Protein AF-A0A132MLP4-F1 (afdb_monomer)

Sequence (62 aa):
MVVRNDMDRFRLVMDVLDRVPGLAARTAQLRQLMTDQRTRHSRYIVEHGEDLP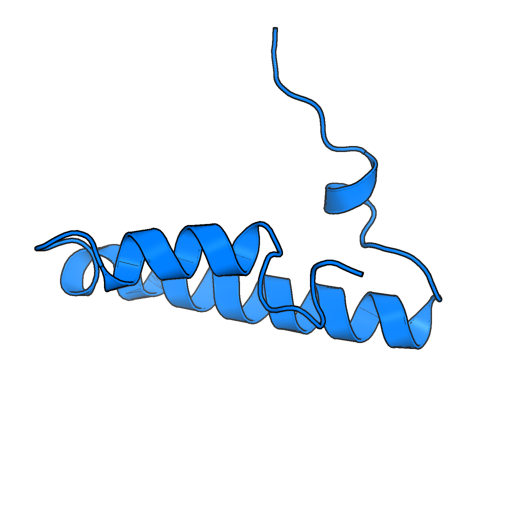EVRTWSWPR

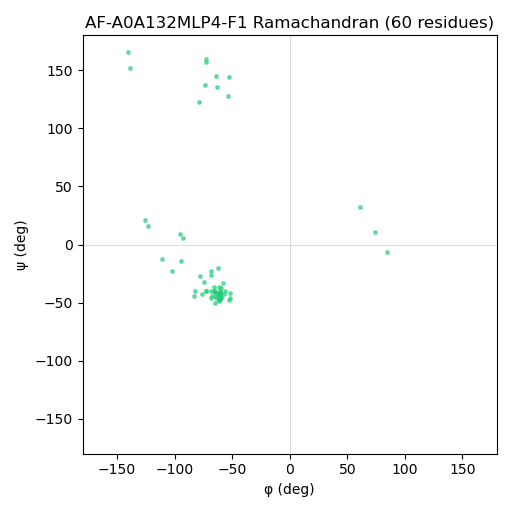InterPro domains:
  IPR009014 Transketolase C-terminal/Pyruvate-ferredoxin oxidoreductase domain II [G3DSA:3.40.50.920] (1-62)
  IPR018969 Xylulose 5-phosphate/Fructose 6-phosphate phosphoketolase, C-terminal [PF09363] (1-60)

pLDDT: mean 95.63, std 4.27, range [72.0, 98.5]

Solvent-accessible surface area (backbone atoms only — not comparable to full-atom values): 3743 Å² total; per-residue (Å²): 121,42,67,88,67,69,62,28,75,41,49,55,50,42,53,49,36,71,66,42,88,78,35,46,86,75,36,55,69,59,46,49,51,32,53,51,51,48,50,51,38,55,50,40,31,73,76,71,75,42,76,43,66,80,68,71,74,58,75,83,85,132

Structure (mmCIF, N/CA/C/O backbone):
data_AF-A0A132MLP4-F1
#
_entry.id   AF-A0A132MLP4-F1
#
loop_
_atom_site.group_PDB
_atom_site.id
_atom_site.type_symbol
_atom_site.label_atom_id
_atom_site.label_alt_id
_atom_site.label_comp_id
_atom_site.label_asym_id
_atom_site.label_entity_id
_atom_site.label_seq_id
_atom_site.pdbx_PDB_ins_code
_atom_site.Cartn_x
_atom_site.Cartn_y
_atom_site.Cartn_z
_atom_site.occupancy
_atom_site.B_iso_or_equiv
_atom_site.auth_seq_id
_atom_site.auth_comp_id
_atom_site.auth_asym_id
_atom_site.auth_atom_id
_atom_site.pdbx_PDB_model_num
ATOM 1 N N . MET A 1 1 ? 8.008 6.940 -8.905 1.00 72.00 1 MET A N 1
ATOM 2 C CA . MET A 1 1 ? 8.747 7.553 -7.768 1.00 72.00 1 MET A CA 1
ATOM 3 C C . MET A 1 1 ? 8.013 7.512 -6.418 1.00 72.00 1 MET A C 1
ATOM 5 O O . MET A 1 1 ? 8.663 7.750 -5.410 1.00 72.00 1 MET A O 1
ATOM 9 N N . VAL A 1 2 ? 6.713 7.199 -6.330 1.00 87.50 2 VAL A N 1
ATOM 10 C CA . VAL A 1 2 ? 5.958 7.305 -5.055 1.00 87.50 2 VAL A CA 1
ATOM 11 C C . VAL A 1 2 ? 6.264 6.210 -4.023 1.00 87.50 2 VAL A C 1
ATOM 13 O O . VAL A 1 2 ? 6.291 6.505 -2.835 1.00 87.50 2 VAL A O 1
ATOM 16 N N . VAL A 1 3 ? 6.588 4.984 -4.457 1.00 87.88 3 VAL A N 1
ATOM 17 C CA . VAL A 1 3 ? 6.901 3.853 -3.555 1.00 87.88 3 VAL A CA 1
ATOM 18 C C . VAL A 1 3 ? 8.114 4.153 -2.666 1.00 87.88 3 VAL A C 1
ATOM 20 O O . VAL A 1 3 ? 8.051 3.984 -1.450 1.00 87.88 3 VAL A O 1
ATOM 23 N N . ARG A 1 4 ? 9.201 4.671 -3.262 1.00 89.38 4 ARG A N 1
ATOM 24 C CA . ARG A 1 4 ? 10.439 5.037 -2.542 1.00 89.38 4 ARG A CA 1
ATOM 25 C C . ARG A 1 4 ? 10.263 6.235 -1.609 1.00 89.38 4 ARG A C 1
ATOM 27 O O . ARG A 1 4 ? 11.042 6.381 -0.680 1.00 89.38 4 ARG A O 1
ATOM 34 N N . ASN A 1 5 ? 9.263 7.071 -1.874 1.00 93.62 5 ASN A N 1
ATOM 35 C CA . ASN A 1 5 ? 8.942 8.235 -1.054 1.00 93.62 5 ASN A CA 1
ATOM 36 C C . ASN A 1 5 ? 7.851 7.944 -0.019 1.00 93.62 5 ASN A C 1
ATOM 38 O O . ASN A 1 5 ? 7.360 8.876 0.600 1.00 93.62 5 ASN A O 1
ATOM 42 N N . ASP A 1 6 ? 7.458 6.679 0.162 1.00 92.19 6 ASP A N 1
ATOM 43 C CA . ASP A 1 6 ? 6.453 6.297 1.158 1.00 92.19 6 ASP A CA 1
ATOM 44 C C . ASP A 1 6 ? 5.075 6.952 0.921 1.00 92.19 6 ASP A C 1
ATOM 46 O O . ASP A 1 6 ? 4.330 7.237 1.850 1.00 92.19 6 ASP A O 1
ATOM 50 N N . MET A 1 7 ? 4.725 7.190 -0.348 1.00 95.62 7 MET A N 1
ATOM 51 C CA . MET A 1 7 ? 3.465 7.832 -0.763 1.00 95.62 7 MET A CA 1
ATOM 52 C C . MET A 1 7 ? 2.642 6.961 -1.721 1.00 95.62 7 MET A C 1
ATOM 54 O O . MET A 1 7 ? 1.767 7.454 -2.432 1.00 95.62 7 MET A O 1
ATOM 58 N N . ASP A 1 8 ? 2.947 5.669 -1.819 1.00 95.69 8 ASP A N 1
ATOM 59 C CA . ASP A 1 8 ? 2.149 4.762 -2.638 1.00 95.69 8 ASP A CA 1
ATOM 60 C C . ASP A 1 8 ? 0.784 4.458 -1.998 1.00 95.69 8 ASP A C 1
ATOM 62 O O . ASP A 1 8 ? 0.575 4.614 -0.794 1.00 95.69 8 ASP A O 1
ATOM 66 N N . ARG A 1 9 ? -0.167 4.002 -2.819 1.00 96.44 9 ARG A N 1
ATOM 67 C CA . ARG A 1 9 ? -1.551 3.758 -2.386 1.00 96.44 9 ARG A CA 1
ATOM 68 C C . ARG A 1 9 ? -1.663 2.761 -1.228 1.00 96.44 9 ARG A C 1
ATOM 70 O O . ARG A 1 9 ? -2.550 2.916 -0.398 1.00 96.44 9 ARG A O 1
ATOM 77 N N . PHE A 1 10 ? -0.779 1.765 -1.148 1.00 97.69 10 PHE A N 1
ATOM 78 C CA . PHE A 1 10 ? -0.818 0.776 -0.071 1.00 97.69 10 PHE A CA 1
ATOM 79 C C . PHE A 1 10 ? -0.349 1.404 1.239 1.00 97.69 10 PHE A C 1
ATOM 81 O O . PHE A 1 10 ? -0.963 1.189 2.284 1.00 97.69 10 PHE A O 1
ATOM 88 N N . ARG A 1 11 ? 0.691 2.245 1.174 1.00 97.69 11 ARG A N 1
ATOM 89 C CA . ARG A 1 11 ? 1.141 3.044 2.315 1.00 97.69 11 ARG A CA 1
ATOM 90 C C . ARG A 1 11 ? 0.057 3.983 2.829 1.00 97.69 11 ARG A C 1
ATOM 92 O O . ARG A 1 11 ? -0.201 3.986 4.027 1.00 97.69 11 ARG A O 1
ATOM 99 N N . LEU A 1 12 ? -0.624 4.703 1.940 1.00 97.88 12 LEU A N 1
ATOM 100 C CA . LEU A 1 12 ? -1.713 5.601 2.335 1.00 97.88 12 LEU A CA 1
ATOM 101 C C . LEU A 1 12 ? -2.857 4.856 3.043 1.00 97.88 12 LEU A C 1
ATOM 103 O O . LEU A 1 12 ? -3.398 5.367 4.020 1.00 97.88 12 LEU A O 1
ATOM 107 N N . VAL A 1 13 ? -3.193 3.633 2.614 1.00 98.19 13 VAL A N 1
ATOM 108 C CA . VAL A 1 13 ? -4.176 2.800 3.328 1.00 98.19 13 VAL A CA 1
ATOM 109 C C . VAL A 1 13 ? -3.667 2.425 4.719 1.00 98.19 13 VAL A C 1
ATOM 111 O O . VAL A 1 13 ? -4.385 2.645 5.690 1.00 98.19 13 VAL A O 1
ATOM 114 N N . MET A 1 14 ? -2.441 1.902 4.845 1.00 98.12 14 MET A N 1
ATOM 115 C CA . MET A 1 14 ? -1.868 1.539 6.153 1.00 98.12 14 MET A CA 1
ATOM 116 C C . MET A 1 14 ? -1.857 2.723 7.124 1.00 98.12 14 MET A C 1
ATOM 118 O O . MET A 1 14 ? -2.206 2.574 8.290 1.00 98.12 14 MET A O 1
ATOM 122 N N . ASP A 1 15 ? -1.537 3.909 6.621 1.00 97.94 15 ASP A N 1
ATOM 123 C CA . ASP A 1 15 ? -1.540 5.151 7.378 1.00 97.94 15 ASP A CA 1
ATOM 124 C C . ASP A 1 15 ? -2.929 5.523 7.922 1.00 97.94 15 ASP A C 1
ATOM 126 O O . ASP A 1 15 ? -3.034 6.013 9.046 1.00 97.94 15 ASP A O 1
ATOM 130 N N . VAL A 1 16 ? -4.002 5.261 7.170 1.00 98.19 16 VAL A N 1
ATOM 131 C CA . VAL A 1 16 ? -5.382 5.419 7.661 1.00 98.19 16 VAL A CA 1
ATOM 132 C C . VAL A 1 16 ? -5.694 4.384 8.742 1.00 98.19 16 VAL A C 1
ATOM 134 O O . VAL A 1 16 ? -6.235 4.742 9.789 1.00 98.19 16 VAL A O 1
ATOM 137 N N . LEU A 1 17 ? -5.337 3.114 8.520 1.00 97.75 17 LEU A N 1
ATOM 138 C CA . LEU A 1 17 ? -5.607 2.036 9.480 1.00 97.75 17 LEU A CA 1
ATOM 139 C C . LEU A 1 17 ? -4.918 2.275 10.827 1.00 97.75 17 LEU A C 1
ATOM 141 O O . LEU A 1 17 ? -5.522 2.045 11.874 1.00 97.75 17 LEU A O 1
ATOM 145 N N . ASP A 1 18 ? -3.677 2.759 10.790 1.00 96.69 18 ASP A N 1
ATOM 146 C CA . ASP A 1 18 ? -2.855 2.974 11.979 1.00 96.69 18 ASP A CA 1
ATOM 147 C C . ASP A 1 18 ? -3.257 4.254 12.741 1.00 96.69 18 ASP A C 1
ATOM 149 O O . ASP A 1 18 ? -3.058 4.329 13.954 1.00 96.69 18 ASP A O 1
ATOM 153 N N . ARG A 1 19 ? -3.830 5.266 12.067 1.00 97.12 19 ARG A N 1
ATOM 154 C CA . ARG A 1 19 ? -4.098 6.590 12.669 1.00 97.12 19 ARG A CA 1
ATOM 155 C C . ARG A 1 19 ? -5.548 6.841 13.065 1.00 97.12 19 ARG A C 1
ATOM 157 O O . ARG A 1 19 ? -5.786 7.691 13.920 1.00 97.12 19 ARG A O 1
ATOM 164 N N . VAL A 1 20 ? -6.522 6.147 12.476 1.00 97.69 20 VAL A N 1
ATOM 165 C CA . VAL A 1 20 ? -7.929 6.319 12.866 1.00 97.69 20 VAL A CA 1
ATOM 166 C C . VAL A 1 20 ? -8.205 5.541 14.161 1.00 97.69 20 VAL A C 1
ATOM 168 O O . VAL A 1 20 ? -8.027 4.316 14.188 1.00 97.69 20 VAL A O 1
ATOM 171 N N . PRO A 1 21 ? -8.682 6.205 15.233 1.00 96.88 21 PRO A N 1
ATOM 172 C CA . PRO A 1 21 ? -8.968 5.542 16.499 1.00 96.88 21 PRO A CA 1
ATOM 173 C C . PRO A 1 21 ? -9.909 4.344 16.333 1.00 96.88 21 PRO A C 1
ATOM 175 O O . PRO A 1 21 ? -10.987 4.446 15.751 1.00 96.88 21 PRO A O 1
ATOM 178 N N . GLY A 1 22 ? -9.492 3.190 16.855 1.00 94.44 22 GLY A N 1
ATOM 179 C CA . GLY A 1 22 ? -10.278 1.955 16.831 1.00 94.44 22 GLY A CA 1
ATOM 180 C C . GLY A 1 22 ? -10.162 1.107 15.558 1.00 94.44 22 GLY A C 1
ATOM 181 O O . GLY A 1 22 ? -10.672 -0.016 15.566 1.00 94.44 22 GLY A O 1
ATOM 182 N N . LEU A 1 23 ? -9.479 1.566 14.497 1.00 96.00 23 LEU A N 1
ATOM 183 C CA . LEU A 1 23 ? -9.304 0.762 13.277 1.00 96.00 23 LEU A CA 1
ATOM 184 C C . LEU A 1 23 ? -8.160 -0.245 13.366 1.00 96.00 23 LEU A C 1
ATOM 186 O O . LEU A 1 23 ? -8.347 -1.382 12.931 1.00 96.00 23 LEU A O 1
ATOM 190 N N . ALA A 1 24 ? -7.021 0.117 13.959 1.00 92.62 24 ALA A N 1
ATOM 191 C CA . ALA A 1 24 ? -5.839 -0.748 14.004 1.00 92.62 24 ALA A CA 1
ATOM 192 C C . ALA A 1 24 ? -6.147 -2.161 14.546 1.00 92.62 24 ALA A C 1
ATOM 194 O O . ALA A 1 24 ? -5.805 -3.164 13.923 1.00 92.62 24 ALA A O 1
ATOM 195 N N . ALA A 1 25 ? -6.895 -2.252 15.653 1.00 91.62 25 ALA A N 1
ATOM 196 C CA . ALA A 1 25 ? -7.268 -3.531 16.267 1.00 91.62 25 ALA A CA 1
ATOM 197 C C . ALA A 1 25 ? -8.257 -4.361 15.426 1.00 91.62 25 ALA A C 1
ATOM 199 O O . ALA A 1 25 ? -8.300 -5.582 15.543 1.00 91.62 25 ALA A O 1
ATOM 200 N N . ARG A 1 26 ? -9.062 -3.712 14.576 1.00 95.06 26 ARG A N 1
ATOM 201 C CA . ARG A 1 26 ? -10.118 -4.360 13.778 1.00 95.06 26 ARG A CA 1
ATOM 202 C C . ARG A 1 26 ? -9.661 -4.748 12.373 1.00 95.06 26 ARG A C 1
ATOM 204 O O . ARG A 1 26 ? -10.356 -5.496 11.696 1.00 95.06 26 ARG A O 1
ATOM 211 N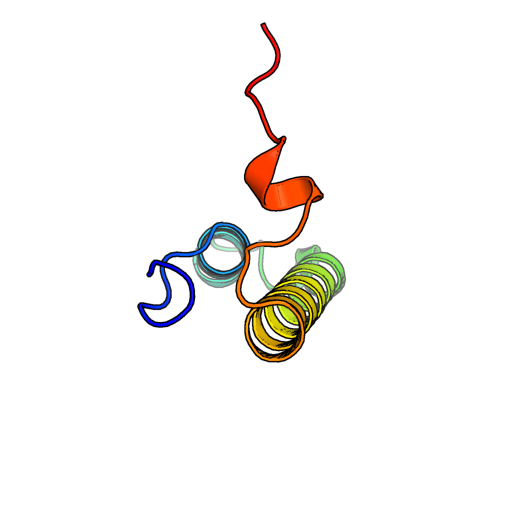 N . THR A 1 27 ? -8.520 -4.231 11.921 1.00 96.81 27 THR A N 1
ATOM 212 C CA . THR A 1 27 ? -8.095 -4.293 10.511 1.00 96.81 27 THR A CA 1
ATOM 213 C C . THR A 1 27 ? -6.708 -4.907 10.319 1.00 96.81 27 THR A C 1
ATOM 215 O O . THR A 1 27 ? -6.098 -4.739 9.265 1.00 96.81 27 THR A O 1
ATOM 218 N N . ALA A 1 28 ? -6.221 -5.682 11.295 1.00 96.19 28 ALA A N 1
ATOM 219 C CA . ALA A 1 28 ? -4.901 -6.318 11.246 1.00 96.19 28 ALA A CA 1
ATOM 220 C C . ALA A 1 28 ? -4.659 -7.122 9.952 1.00 96.19 28 ALA A C 1
ATOM 222 O O . ALA A 1 28 ? -3.599 -7.004 9.339 1.00 96.19 28 ALA A O 1
ATOM 223 N N . GLN A 1 29 ? -5.661 -7.876 9.485 1.00 98.00 29 GLN A N 1
ATOM 224 C CA . GLN A 1 29 ? -5.567 -8.642 8.234 1.00 98.00 29 GLN A CA 1
ATOM 225 C C . GLN A 1 29 ? -5.427 -7.738 7.003 1.00 98.00 29 GLN A C 1
ATOM 227 O O . GLN A 1 29 ? -4.608 -8.004 6.126 1.00 98.00 29 GLN A O 1
ATOM 232 N N . LEU A 1 30 ? -6.184 -6.638 6.947 1.00 98.19 30 LEU A N 1
ATOM 233 C CA . LEU A 1 30 ? -6.083 -5.677 5.850 1.00 98.19 30 LEU A CA 1
ATOM 234 C C . LEU A 1 30 ? -4.718 -4.979 5.854 1.00 98.19 30 LEU A C 1
ATOM 236 O O . LEU A 1 30 ? -4.111 -4.805 4.800 1.00 98.19 30 LEU A O 1
ATOM 240 N N . ARG A 1 31 ? -4.201 -4.623 7.034 1.00 98.06 31 ARG A N 1
ATOM 241 C CA . ARG A 1 31 ? -2.864 -4.038 7.181 1.00 98.06 31 ARG A CA 1
ATOM 242 C C . ARG A 1 31 ? -1.769 -4.983 6.678 1.00 98.06 31 ARG A C 1
ATOM 244 O O . ARG A 1 31 ? -0.858 -4.541 5.976 1.00 98.06 31 ARG A O 1
ATOM 251 N N . GLN A 1 32 ? -1.875 -6.274 7.000 1.00 98.25 32 GLN A N 1
ATOM 252 C CA . GLN A 1 32 ? -0.967 -7.297 6.482 1.00 98.25 32 GLN A CA 1
ATOM 253 C C . GLN A 1 32 ? -1.051 -7.379 4.953 1.00 98.25 32 GLN A C 1
ATOM 255 O O . GLN A 1 32 ? -0.030 -7.258 4.283 1.00 98.25 32 GLN A O 1
ATOM 260 N N . LEU A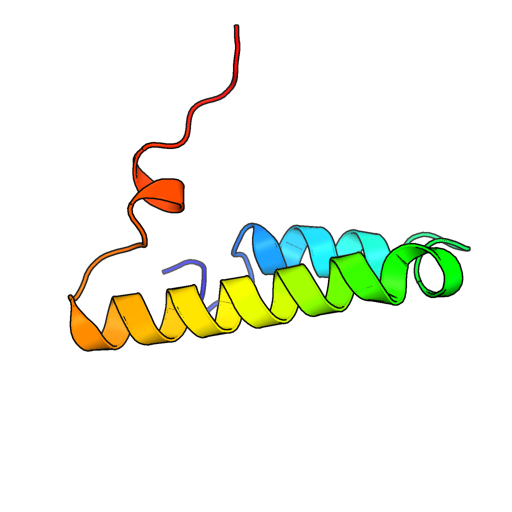 1 33 ? -2.263 -7.441 4.391 1.00 98.44 33 LEU A N 1
ATOM 261 C CA . LEU A 1 33 ? -2.470 -7.468 2.941 1.00 98.44 33 LEU A CA 1
ATOM 262 C C . LEU A 1 33 ? -1.839 -6.257 2.233 1.00 98.44 33 LEU A C 1
ATOM 264 O O . LEU A 1 33 ? -1.210 -6.410 1.188 1.00 98.44 33 LEU A O 1
ATOM 268 N N . MET A 1 34 ? -1.973 -5.049 2.791 1.00 98.38 34 MET A N 1
ATOM 269 C CA . MET A 1 34 ? -1.345 -3.850 2.220 1.00 98.38 34 MET A CA 1
ATOM 270 C C . MET A 1 34 ? 0.187 -3.910 2.291 1.00 98.38 34 MET A C 1
ATOM 272 O O . MET A 1 34 ? 0.862 -3.495 1.347 1.00 98.38 34 MET A O 1
ATOM 276 N N . THR A 1 35 ? 0.741 -4.470 3.370 1.00 98.06 35 THR A N 1
ATOM 277 C CA . THR A 1 35 ? 2.190 -4.694 3.521 1.00 98.06 35 THR A CA 1
ATOM 278 C C . THR A 1 35 ? 2.710 -5.679 2.469 1.00 98.06 35 THR A C 1
ATOM 280 O O . THR A 1 35 ? 3.736 -5.428 1.824 1.00 98.06 35 THR A O 1
ATOM 283 N N . ASP A 1 36 ? 1.977 -6.768 2.243 1.00 98.50 36 ASP A N 1
ATOM 284 C CA . ASP A 1 36 ? 2.332 -7.799 1.268 1.00 98.50 36 ASP A CA 1
ATOM 285 C C . ASP A 1 36 ? 2.250 -7.259 -0.164 1.00 98.50 36 ASP A C 1
ATOM 287 O O . ASP A 1 36 ? 3.187 -7.428 -0.950 1.00 98.50 36 ASP A O 1
ATOM 291 N N . GLN A 1 37 ? 1.190 -6.512 -0.490 1.00 98.19 37 GLN A N 1
ATOM 292 C CA . GLN A 1 37 ? 1.038 -5.863 -1.795 1.00 98.19 37 GLN A CA 1
ATOM 293 C C . GLN A 1 37 ? 2.138 -4.832 -2.063 1.00 98.19 37 GLN A C 1
ATOM 295 O O . GLN A 1 37 ? 2.696 -4.804 -3.162 1.00 98.19 37 GLN A O 1
ATOM 300 N N . ARG A 1 38 ? 2.519 -4.028 -1.063 1.00 97.38 38 ARG A N 1
ATOM 301 C CA . ARG A 1 38 ? 3.623 -3.067 -1.197 1.00 97.38 38 ARG A CA 1
ATOM 302 C C . ARG A 1 38 ? 4.967 -3.763 -1.418 1.00 97.38 38 ARG A C 1
ATOM 304 O O . ARG A 1 38 ? 5.770 -3.320 -2.245 1.00 97.38 38 ARG A O 1
ATOM 311 N N . THR A 1 39 ? 5.199 -4.875 -0.720 1.00 97.44 39 THR A N 1
ATOM 312 C CA . THR A 1 39 ? 6.382 -5.727 -0.922 1.00 97.44 39 THR A CA 1
ATOM 313 C C . THR A 1 39 ? 6.416 -6.295 -2.339 1.00 97.44 39 THR A C 1
ATOM 315 O O . THR A 1 39 ? 7.438 -6.192 -3.020 1.00 97.44 39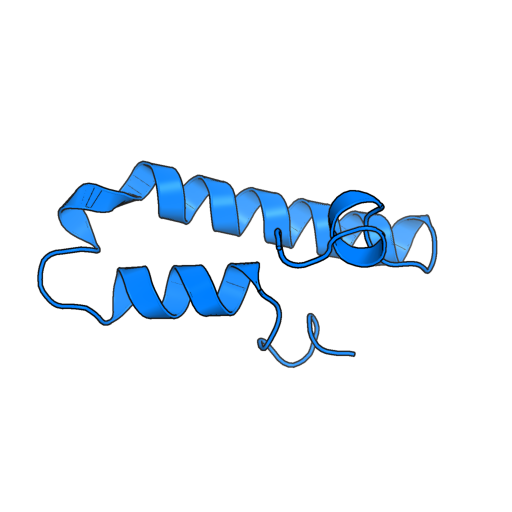 THR A O 1
ATOM 318 N N . ARG A 1 40 ? 5.292 -6.847 -2.813 1.00 97.94 40 ARG A N 1
ATOM 319 C CA . ARG A 1 40 ? 5.148 -7.376 -4.176 1.00 97.94 40 ARG A CA 1
ATOM 320 C C . ARG A 1 40 ? 5.398 -6.296 -5.225 1.00 97.94 40 ARG A C 1
ATOM 322 O O . ARG A 1 40 ? 6.144 -6.538 -6.167 1.00 97.94 40 ARG A O 1
ATOM 329 N N . HIS A 1 41 ? 4.835 -5.102 -5.044 1.00 97.50 41 HIS A N 1
ATOM 330 C CA . HIS A 1 41 ? 5.028 -3.980 -5.964 1.00 97.50 41 HIS A CA 1
ATOM 331 C C . HIS A 1 41 ? 6.493 -3.555 -6.045 1.00 97.50 41 HIS A C 1
ATOM 333 O O . HIS A 1 41 ? 7.032 -3.410 -7.139 1.00 97.50 41 HIS A O 1
ATOM 339 N N . SER A 1 42 ? 7.163 -3.442 -4.898 1.00 96.25 42 SER A N 1
ATOM 340 C CA . SER A 1 42 ? 8.586 -3.095 -4.845 1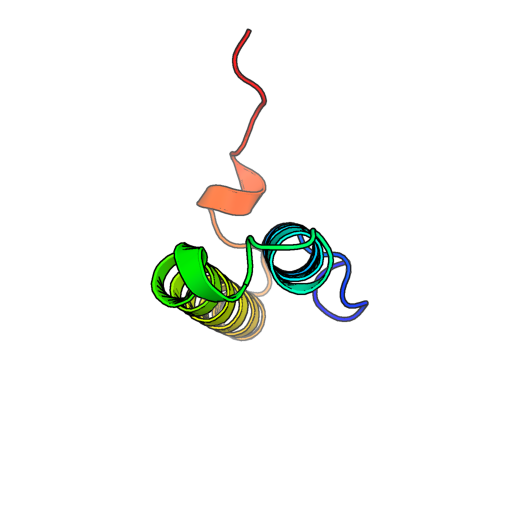.00 96.25 42 SER A CA 1
ATOM 341 C C . SER A 1 42 ? 9.458 -4.128 -5.565 1.00 96.25 42 SER A C 1
ATOM 343 O O . SER A 1 42 ? 10.359 -3.746 -6.307 1.00 96.25 42 SER A O 1
ATOM 345 N N . ARG A 1 43 ? 9.172 -5.428 -5.394 1.00 97.44 43 ARG A N 1
ATOM 346 C CA . ARG A 1 43 ? 9.874 -6.504 -6.116 1.00 97.44 43 ARG A CA 1
ATOM 347 C C . ARG A 1 43 ? 9.636 -6.424 -7.622 1.00 97.44 43 ARG A C 1
ATOM 349 O O . ARG A 1 43 ? 10.597 -6.470 -8.376 1.00 97.44 43 ARG A O 1
ATOM 356 N N . TYR A 1 44 ? 8.387 -6.225 -8.041 1.00 97.69 44 TYR A N 1
ATOM 357 C CA . TYR A 1 44 ? 8.021 -6.135 -9.455 1.00 97.69 44 TYR A CA 1
ATOM 358 C C . TYR A 1 44 ? 8.726 -4.968 -10.165 1.00 97.69 44 TYR A C 1
ATOM 360 O O . TYR A 1 44 ? 9.226 -5.136 -11.272 1.00 97.69 44 TYR A O 1
ATOM 368 N N . ILE A 1 45 ? 8.857 -3.812 -9.503 1.00 96.69 45 ILE A N 1
ATOM 369 C CA . ILE A 1 45 ? 9.618 -2.671 -10.042 1.00 96.69 45 ILE A CA 1
ATOM 370 C C . ILE A 1 45 ? 11.087 -3.042 -10.269 1.00 96.69 45 ILE A C 1
ATOM 372 O O . ILE A 1 45 ? 11.662 -2.656 -11.283 1.00 96.69 45 ILE A O 1
ATOM 376 N N . VAL A 1 46 ? 11.706 -3.763 -9.330 1.00 96.62 46 VAL A N 1
ATOM 377 C CA . VAL A 1 46 ? 13.112 -4.179 -9.450 1.00 96.62 46 VAL A CA 1
ATOM 378 C C . VAL A 1 46 ? 13.292 -5.208 -10.567 1.00 96.62 46 VAL A C 1
ATOM 380 O O . VAL A 1 46 ? 14.272 -5.132 -11.300 1.00 96.62 46 VAL A O 1
ATOM 383 N N . GLU A 1 47 ? 12.358 -6.147 -10.704 1.00 98.06 47 GLU A N 1
ATOM 384 C CA . GLU A 1 47 ? 12.427 -7.236 -11.682 1.00 98.06 47 GLU A CA 1
ATOM 385 C C . GLU A 1 47 ? 12.107 -6.781 -13.114 1.00 98.06 47 GLU A C 1
ATOM 387 O O . GLU A 1 47 ? 12.802 -7.164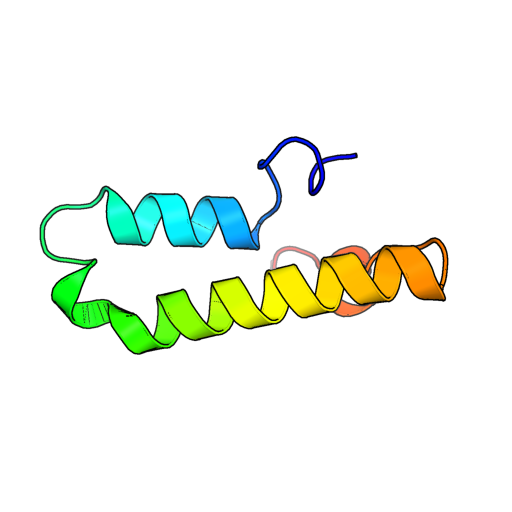 -14.052 1.00 98.06 47 GLU A O 1
ATOM 392 N N . HIS A 1 48 ? 11.081 -5.945 -13.289 1.00 97.25 48 HIS A N 1
ATOM 393 C CA . HIS A 1 48 ? 10.535 -5.601 -14.607 1.00 97.25 48 HIS A CA 1
ATOM 394 C C . HIS A 1 48 ? 10.792 -4.150 -15.029 1.00 97.25 48 HIS A C 1
ATOM 396 O O . HIS A 1 48 ? 10.582 -3.805 -16.189 1.00 97.25 48 HIS A O 1
ATOM 402 N N . GLY A 1 49 ? 11.237 -3.281 -14.115 1.00 96.81 49 GLY A N 1
ATOM 403 C CA . GLY A 1 49 ? 11.481 -1.864 -14.405 1.00 96.81 49 GLY A CA 1
ATOM 404 C C . GLY A 1 49 ? 10.212 -1.014 -14.549 1.00 96.81 49 GLY A C 1
ATOM 405 O O . GLY A 1 49 ? 10.287 0.139 -14.970 1.00 96.81 49 GLY A O 1
ATOM 406 N N . GLU A 1 50 ? 9.048 -1.553 -14.189 1.00 96.62 50 GLU A N 1
ATOM 407 C CA . GLU A 1 50 ? 7.745 -0.898 -14.309 1.00 96.62 50 GLU A CA 1
ATOM 408 C C . GLU A 1 50 ? 6.848 -1.179 -13.092 1.00 96.62 50 GLU A C 1
ATOM 410 O O . GLU A 1 50 ? 7.128 -2.051 -12.273 1.00 96.62 50 GLU A O 1
ATOM 415 N N . ASP A 1 51 ? 5.768 -0.410 -12.941 1.00 97.19 51 ASP A N 1
ATOM 416 C CA . ASP A 1 51 ? 4.777 -0.633 -11.884 1.00 97.19 51 ASP A CA 1
ATOM 417 C C . ASP A 1 51 ? 3.914 -1.877 -12.162 1.00 97.19 51 ASP A C 1
ATOM 419 O O . ASP A 1 51 ? 3.718 -2.265 -13.316 1.00 97.19 51 ASP A O 1
ATOM 423 N N . LEU A 1 52 ? 3.330 -2.460 -11.105 1.00 96.50 52 LEU A N 1
ATOM 424 C CA . LEU A 1 52 ? 2.396 -3.586 -11.231 1.00 96.50 52 LEU A CA 1
ATOM 425 C C . LEU A 1 52 ? 1.253 -3.272 -12.216 1.00 96.50 52 LEU A C 1
ATOM 427 O O . LEU A 1 52 ? 0.732 -2.148 -12.191 1.00 96.50 52 LEU A O 1
ATOM 431 N N . PRO A 1 53 ? 0.775 -4.258 -13.002 1.00 96.62 53 PRO A N 1
ATOM 432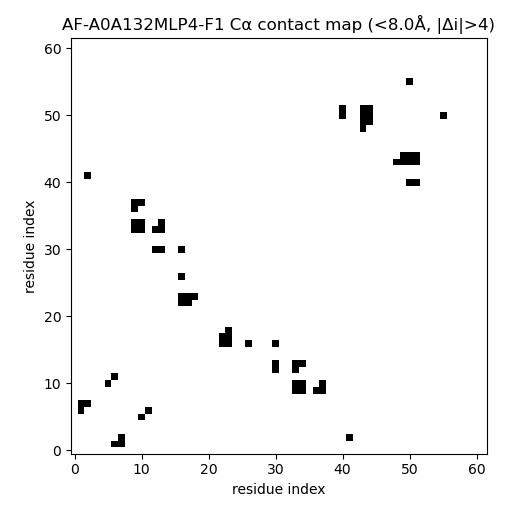 C CA . PRO A 1 53 ? -0.350 -4.066 -13.914 1.00 96.62 53 PRO A CA 1
ATOM 433 C C . PRO A 1 53 ? -1.575 -3.476 -13.210 1.00 96.62 53 PRO A C 1
ATOM 435 O O . PRO A 1 53 ? -2.082 -2.445 -13.641 1.00 96.62 53 PRO A O 1
ATOM 438 N N . GLU A 1 54 ? -1.967 -4.023 -12.052 1.00 95.31 54 GLU A N 1
ATOM 439 C CA . GLU A 1 54 ? -3.100 -3.516 -11.263 1.00 95.31 54 GLU A CA 1
ATOM 440 C C . GLU A 1 54 ? -2.925 -2.075 -10.747 1.00 95.31 54 GLU A C 1
ATOM 442 O O . GLU A 1 54 ? -3.899 -1.411 -10.394 1.00 95.31 54 GLU A O 1
ATOM 447 N N . VAL A 1 55 ? -1.691 -1.566 -10.681 1.00 95.69 55 VAL A N 1
ATOM 448 C CA . VAL A 1 55 ? -1.414 -0.172 -10.317 1.00 95.69 55 VAL A CA 1
ATOM 449 C C . VAL A 1 55 ? -1.561 0.725 -11.542 1.00 95.69 55 VAL A C 1
ATOM 451 O O . VAL A 1 55 ? -2.192 1.779 -11.439 1.00 95.69 55 VAL A O 1
ATOM 454 N N . ARG A 1 56 ? -1.022 0.289 -12.685 1.00 95.88 56 ARG A N 1
ATOM 455 C CA . ARG A 1 56 ? -0.981 1.038 -13.948 1.00 95.88 56 ARG A CA 1
ATOM 456 C C . ARG A 1 56 ? -2.329 1.140 -14.643 1.00 95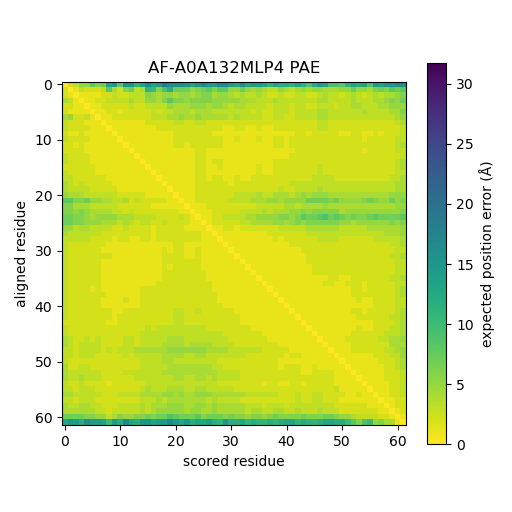.88 56 ARG A C 1
ATOM 458 O O . ARG A 1 56 ? -2.640 2.183 -15.203 1.00 95.88 56 ARG A O 1
ATOM 465 N N . THR A 1 57 ? -3.103 0.060 -14.638 1.00 96.31 57 THR A N 1
ATOM 466 C CA . THR A 1 57 ? -4.378 -0.025 -15.363 1.00 96.31 57 THR A CA 1
ATOM 467 C C . THR A 1 57 ? -5.572 0.360 -14.499 1.00 96.31 57 THR A C 1
ATOM 469 O O . THR A 1 57 ? -6.714 0.203 -14.922 1.00 96.31 57 THR A O 1
ATOM 472 N N . TRP A 1 58 ? -5.335 0.824 -13.272 1.00 96.50 58 TRP A N 1
ATOM 473 C CA . TRP A 1 58 ? -6.405 1.227 -12.375 1.00 96.50 58 TRP A CA 1
ATOM 474 C C . TRP A 1 58 ? -7.015 2.563 -12.799 1.00 96.50 58 TRP A C 1
ATOM 476 O O . TRP A 1 58 ? -6.310 3.524 -13.106 1.00 96.50 58 TRP A O 1
ATOM 486 N N . SER A 1 59 ? -8.340 2.628 -12.740 1.00 96.88 59 SER A N 1
ATOM 487 C CA . SER A 1 59 ? -9.128 3.833 -12.962 1.00 96.88 59 SER A CA 1
ATOM 488 C C . SER A 1 59 ? -10.258 3.904 -11.944 1.00 96.88 59 SER A C 1
ATOM 490 O O . SER A 1 59 ? -10.771 2.870 -11.509 1.00 96.88 59 SER A O 1
ATOM 492 N N . TRP A 1 60 ? -10.696 5.114 -11.607 1.00 96.50 60 TRP A N 1
ATOM 493 C CA . TRP A 1 60 ? -11.910 5.293 -10.817 1.00 96.50 60 TRP A CA 1
ATOM 494 C C . TRP A 1 60 ? -13.139 4.756 -11.573 1.00 96.50 60 TRP A C 1
ATOM 496 O O . TRP A 1 60 ? -13.265 5.026 -12.774 1.00 96.50 60 TRP A O 1
ATOM 506 N N . PRO A 1 61 ? -14.041 4.009 -10.906 1.00 91.25 61 PRO A N 1
ATOM 507 C CA . PRO A 1 61 ? -15.345 3.693 -11.475 1.00 91.25 61 PRO A CA 1
ATOM 508 C C . PRO A 1 61 ? -16.145 4.990 -11.664 1.00 91.25 61 PRO A C 1
ATOM 510 O O . PRO A 1 61 ? -15.991 5.933 -10.885 1.00 91.25 61 PRO A O 1
ATOM 513 N N . ARG A 1 62 ? -16.949 5.040 -12.729 1.00 81.94 62 ARG A N 1
ATOM 514 C CA . ARG A 1 62 ? -17.860 6.159 -13.004 1.00 81.94 62 ARG A CA 1
ATOM 515 C C . ARG A 1 62 ? -19.120 6.069 -12.159 1.00 81.94 62 ARG A C 1
ATOM 517 O O . ARG A 1 62 ? -19.558 4.925 -11.911 1.00 81.94 62 ARG A O 1
#

Organism: NCBI:txid1469144

Foldseek 3Di:
DCLVVLRDPLSVVLVCQVPPPPRVVVCVVVNVVSVVVSVVQVVCCVVPVDGDPCRVVDDDDD

Secondary structure (DSSP, 8-state):
-TTTTT-SHHHHHHHHHHHSTTTGGG-HHHHHHHHHHHHHHHHHHHHHSS--HHHHS-----

Nearest PDB structures (foldseek):
  8io8-assembly1_B  TM=9.336E-01  e=6.619E-04  unclassified
  8ioe-assembly1_G  TM=9.279E-01  e=7.061E-04  Synechococcus elongatus PCC 7942 = FACHB-805
  8ioe-assembly1_A  TM=9.284E-01  e=8.569E-04  Synechococcus elongatus PCC 7942 = FACHB-805

Mean predicted aligned error: 2.66 Å

Radius of gyration: 12.92 Å; Cα contacts (8 Å, |Δi|>4): 35; chains: 1; bounding box: 31×17×32 Å